Protein AF-A0A2H0LWA9-F1 (afdb_monomer_lite)

pLDDT: mean 91.04, std 7.85, range [57.56, 98.19]

Secondary structure (DSSP, 8-state):
-HHHHHHHTTS--SSHHHHHHTTT---------TT-----SSTHHHHHHHHHHHHHHT-

Sequence (59 aa):
MLKAYKKYAASKVTDDAALIEKLGKKVKLVEGRYENIKITTAEDLLFAGLIAKRLKNAI

Foldseek 3Di:
DVVLCVVDVVPPDDDDQSSCVVVVDDDDDDDDDPLPDDDDDPVVVVVVVVSVVVVVVVD

Radius of gyration: 16.65 Å; chains: 1; bounding box: 30×21×43 Å

Structure (mmCIF, N/CA/C/O backbone):
data_AF-A0A2H0LWA9-F1
#
_entry.id   AF-A0A2H0LWA9-F1
#
loop_
_atom_site.group_PDB
_atom_site.id
_atom_site.type_symbol
_atom_site.label_atom_id
_atom_site.label_alt_id
_atom_site.label_comp_id
_atom_site.label_asym_id
_atom_site.label_entity_id
_atom_site.label_seq_id
_atom_site.pdbx_PDB_ins_code
_atom_site.Cartn_x
_atom_site.Cartn_y
_atom_site.Cartn_z
_atom_site.occupancy
_atom_site.B_iso_or_equiv
_atom_site.auth_seq_id
_atom_site.auth_comp_id
_atom_site.auth_asym_id
_atom_site.auth_atom_id
_atom_site.pdbx_PDB_model_num
ATOM 1 N N . MET A 1 1 ? -15.466 6.757 6.596 1.00 76.25 1 MET A N 1
ATOM 2 C CA . MET A 1 1 ? -14.225 7.533 6.413 1.00 76.25 1 MET A CA 1
ATOM 3 C C . MET A 1 1 ? -13.989 8.580 7.496 1.00 76.25 1 MET A C 1
ATOM 5 O O . MET A 1 1 ? -13.267 8.283 8.432 1.00 76.25 1 MET A O 1
ATOM 9 N N . LEU A 1 2 ? -14.621 9.762 7.444 1.00 83.25 2 LEU A N 1
ATOM 10 C CA . LEU A 1 2 ? -14.227 10.931 8.259 1.00 83.25 2 LEU A CA 1
ATOM 11 C C . LEU A 1 2 ? -14.212 10.696 9.780 1.00 83.25 2 LEU A C 1
ATOM 13 O O . LEU A 1 2 ? -13.298 11.140 10.465 1.00 83.25 2 LEU A O 1
ATOM 17 N N . LYS A 1 3 ? -15.190 9.954 10.317 1.00 84.38 3 LYS A N 1
ATOM 18 C CA . LYS A 1 3 ? -15.223 9.581 11.745 1.00 84.38 3 LYS A CA 1
ATOM 19 C C . LYS A 1 3 ? -14.028 8.704 12.156 1.00 84.38 3 LYS A C 1
ATOM 21 O O . LYS A 1 3 ? -13.572 8.796 13.287 1.00 84.38 3 LYS A O 1
ATOM 26 N N . ALA A 1 4 ? -13.538 7.866 11.242 1.00 83.19 4 ALA A N 1
ATOM 27 C CA . ALA A 1 4 ? -12.442 6.927 11.477 1.00 83.19 4 ALA A CA 1
ATOM 2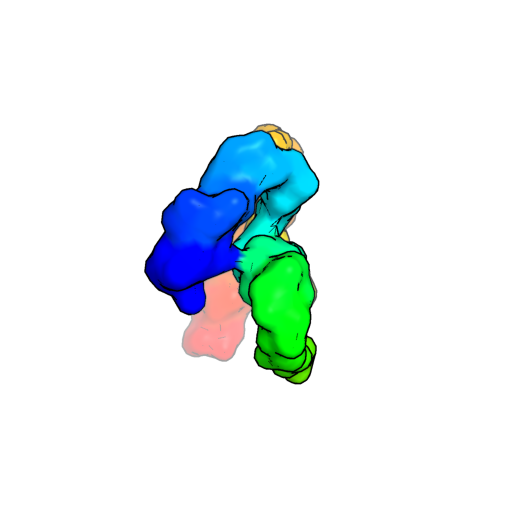8 C C . ALA A 1 4 ? -11.115 7.678 11.544 1.00 83.19 4 ALA A C 1
ATOM 30 O O . ALA A 1 4 ? -10.393 7.567 12.526 1.00 83.19 4 ALA A O 1
ATOM 31 N N . TYR A 1 5 ? -10.891 8.549 10.557 1.00 84.75 5 TYR A N 1
ATOM 32 C CA . TYR A 1 5 ? -9.757 9.465 10.519 1.00 84.75 5 TYR A CA 1
ATOM 33 C C . TYR A 1 5 ? -9.708 10.355 11.761 1.00 84.75 5 TYR A C 1
ATOM 35 O O . TYR A 1 5 ? -8.699 10.386 12.446 1.00 84.75 5 TYR A O 1
ATOM 43 N N . LYS A 1 6 ? -10.815 10.994 12.153 1.00 86.38 6 LYS A N 1
ATOM 44 C CA . LYS A 1 6 ? -10.823 11.842 13.360 1.00 86.38 6 LYS A CA 1
ATOM 45 C C . LYS A 1 6 ? -10.487 11.087 14.653 1.00 86.38 6 LYS A C 1
ATOM 47 O O . LYS A 1 6 ? -9.890 11.673 15.546 1.00 86.38 6 LYS A O 1
ATOM 52 N N . LYS A 1 7 ? -10.877 9.813 14.767 1.00 84.50 7 LYS A N 1
ATOM 53 C CA . LYS A 1 7 ? -10.691 9.016 15.992 1.00 84.50 7 LYS A CA 1
ATOM 54 C C . LYS A 1 7 ? -9.343 8.292 16.050 1.00 84.50 7 LYS A C 1
ATOM 56 O O . LYS A 1 7 ? -8.824 8.065 17.136 1.00 84.50 7 LYS A O 1
ATOM 61 N N . TYR A 1 8 ? -8.793 7.915 14.898 1.00 83.81 8 TYR A N 1
ATOM 62 C CA . TYR A 1 8 ? -7.653 7.003 14.806 1.00 83.81 8 TYR A CA 1
ATOM 63 C C . TYR A 1 8 ? -6.548 7.492 13.849 1.00 83.81 8 TYR A C 1
ATOM 65 O O . TYR A 1 8 ? -5.663 6.705 13.525 1.00 83.81 8 TYR A O 1
ATOM 73 N N . ALA A 1 9 ? -6.544 8.766 13.426 1.00 73.38 9 ALA A N 1
ATOM 74 C CA . ALA A 1 9 ? -5.515 9.330 12.532 1.00 73.38 9 ALA A CA 1
ATOM 75 C C . ALA A 1 9 ? -4.079 9.167 13.052 1.00 73.38 9 ALA A C 1
ATOM 77 O O . ALA A 1 9 ? -3.174 8.945 12.262 1.00 73.38 9 ALA A O 1
ATOM 78 N N . ALA A 1 10 ? -3.867 9.245 14.369 1.00 76.31 10 ALA A N 1
ATOM 79 C CA . ALA A 1 10 ? -2.550 9.043 14.981 1.00 76.31 10 ALA A CA 1
ATOM 80 C C . ALA A 1 10 ? -2.213 7.559 15.228 1.00 76.31 10 ALA A C 1
ATOM 82 O O . ALA A 1 10 ? -1.143 7.235 15.741 1.00 76.31 10 ALA A O 1
ATOM 83 N N . SER A 1 11 ? -3.132 6.641 14.918 1.00 79.19 11 SER A N 1
ATOM 84 C CA . SER A 1 11 ? -2.892 5.215 15.103 1.00 79.19 11 SER A CA 1
ATOM 85 C C . SER A 1 11 ? -2.100 4.657 13.925 1.00 79.19 11 SER A C 1
ATOM 87 O O . SER A 1 11 ? -2.316 5.043 12.780 1.00 79.19 11 SER A O 1
ATOM 89 N N . LYS A 1 12 ? -1.190 3.720 14.203 1.00 83.00 12 LYS A N 1
ATOM 90 C CA . LYS A 1 12 ? -0.386 3.051 13.176 1.00 83.00 12 LYS A CA 1
ATOM 91 C C . LYS A 1 12 ? -1.288 2.109 12.362 1.00 83.00 12 LYS A C 1
ATOM 93 O O . LYS A 1 12 ? -1.481 0.955 12.736 1.00 83.00 12 LYS A O 1
ATOM 98 N N . VAL A 1 13 ? -1.920 2.641 11.320 1.00 87.44 13 VAL A N 1
ATOM 99 C CA . VAL A 1 13 ? -2.697 1.903 10.313 1.00 87.44 13 VAL A CA 1
ATOM 100 C C . VAL A 1 13 ? -2.017 2.055 8.957 1.00 87.44 13 VAL A C 1
ATOM 102 O O . VAL A 1 13 ? -1.413 3.087 8.677 1.00 87.44 13 VAL A O 1
ATOM 105 N N . THR A 1 14 ? -2.074 1.009 8.140 1.00 88.00 14 THR A N 1
ATOM 106 C CA . THR A 1 14 ? -1.374 0.930 6.847 1.00 88.00 14 THR A CA 1
ATOM 107 C C . THR A 1 14 ? -2.236 1.348 5.665 1.00 88.00 14 THR A C 1
ATOM 109 O O . THR A 1 14 ? -1.709 1.724 4.620 1.00 88.00 14 THR A O 1
ATOM 112 N N . ASP A 1 15 ? -3.553 1.269 5.827 1.00 90.69 15 ASP A N 1
ATOM 113 C CA . ASP A 1 15 ? -4.538 1.514 4.788 1.00 90.69 15 ASP A CA 1
ATOM 114 C C . ASP A 1 15 ? -5.885 1.938 5.393 1.00 90.69 15 ASP A C 1
ATOM 116 O O . ASP A 1 15 ? -6.141 1.859 6.600 1.00 90.69 15 ASP A O 1
ATOM 120 N N . ASP A 1 16 ? -6.756 2.399 4.505 1.00 91.06 16 ASP A N 1
ATOM 121 C CA . ASP A 1 16 ? -8.086 2.890 4.823 1.00 91.06 16 ASP A CA 1
ATOM 122 C C . ASP A 1 16 ? -9.052 1.820 5.341 1.00 91.06 16 ASP A C 1
ATOM 124 O O . ASP A 1 16 ? -9.929 2.130 6.155 1.00 91.06 16 ASP A O 1
ATOM 128 N N . ALA A 1 17 ? -8.928 0.574 4.878 1.00 92.94 17 ALA A N 1
ATOM 129 C CA . ALA A 1 17 ? -9.813 -0.501 5.308 1.00 92.94 17 ALA A CA 1
ATOM 130 C C . ALA A 1 17 ? -9.545 -0.831 6.781 1.00 92.94 17 ALA A C 1
ATOM 132 O O . ALA A 1 17 ? -10.486 -0.803 7.578 1.00 92.94 17 ALA A O 1
ATOM 133 N N . ALA A 1 18 ? -8.272 -0.968 7.166 1.00 91.31 18 ALA A N 1
ATOM 134 C CA . ALA A 1 18 ? -7.859 -1.188 8.553 1.00 91.31 18 ALA A CA 1
ATOM 135 C C . ALA A 1 18 ? -8.366 -0.086 9.505 1.00 91.31 18 ALA A C 1
ATOM 137 O O . ALA A 1 18 ? -8.780 -0.342 10.642 1.00 91.31 18 ALA A O 1
ATOM 138 N N . LEU A 1 19 ? -8.389 1.168 9.042 1.00 91.88 19 LEU A N 1
ATOM 139 C CA . LEU A 1 19 ? -8.928 2.295 9.805 1.00 91.88 19 LEU A CA 1
ATOM 140 C C . LEU A 1 19 ? -10.446 2.169 10.048 1.00 91.88 19 LEU A C 1
ATOM 142 O O . LEU A 1 19 ? -10.948 2.526 11.119 1.00 91.88 19 LEU A O 1
ATOM 146 N N . ILE A 1 20 ? -11.189 1.674 9.056 1.00 91.75 20 ILE A N 1
ATOM 147 C CA . ILE A 1 20 ? -12.640 1.459 9.134 1.00 91.75 20 ILE A CA 1
ATOM 148 C C . ILE A 1 20 ? -12.972 0.239 9.998 1.00 91.75 20 ILE A C 1
ATOM 150 O O . ILE A 1 20 ? -13.911 0.305 10.795 1.00 91.75 20 ILE A O 1
ATOM 154 N N . GLU A 1 21 ? -12.175 -0.820 9.914 1.00 92.62 21 GLU A N 1
ATOM 155 C CA . GLU A 1 21 ? -12.299 -2.005 10.767 1.00 92.62 21 GLU A CA 1
ATOM 156 C C . GLU A 1 21 ? -12.120 -1.657 12.249 1.00 92.62 21 GLU A C 1
ATOM 158 O O . GLU A 1 21 ? -12.914 -2.096 13.081 1.00 92.62 21 GLU A O 1
ATOM 163 N N . LYS A 1 22 ? -11.179 -0.763 12.591 1.00 89.62 22 LYS A N 1
ATOM 164 C CA . LYS A 1 22 ? -11.006 -0.261 13.971 1.00 89.62 22 LYS A CA 1
ATOM 165 C C . LYS A 1 22 ? -12.220 0.481 14.534 1.00 89.62 22 LYS A C 1
ATOM 167 O O . LYS A 1 22 ? -12.372 0.566 15.751 1.00 89.62 22 LYS A O 1
ATOM 172 N N . LEU A 1 23 ? -13.104 1.014 13.687 1.00 89.69 23 LEU A N 1
ATOM 173 C CA . LEU A 1 23 ? -14.394 1.561 14.128 1.00 89.69 23 LEU A CA 1
ATOM 174 C C . LEU A 1 23 ? -15.456 0.477 14.398 1.00 89.69 23 LEU A C 1
ATOM 176 O O . LEU A 1 23 ? -16.603 0.829 14.678 1.00 89.69 23 LEU A O 1
ATOM 180 N N . GLY A 1 24 ? -15.119 -0.809 14.268 1.00 91.12 24 GLY A N 1
ATOM 181 C CA . GLY A 1 24 ? -16.063 -1.925 14.359 1.00 91.12 24 GLY A CA 1
ATOM 182 C C . GLY A 1 24 ? -16.960 -2.059 13.127 1.00 91.12 24 GLY A C 1
ATOM 183 O O . GLY A 1 24 ? -18.011 -2.696 13.190 1.00 91.12 24 GLY A O 1
ATOM 184 N N . LYS A 1 25 ? -16.595 -1.426 12.004 1.00 92.94 25 LYS A N 1
ATOM 185 C CA . LYS A 1 25 ? -17.357 -1.516 10.755 1.00 92.94 25 LYS A CA 1
ATOM 186 C C . LYS A 1 25 ? -16.813 -2.636 9.880 1.00 92.94 25 LYS A C 1
ATOM 188 O O . LYS A 1 25 ? -15.609 -2.828 9.789 1.00 92.94 25 LYS A O 1
ATOM 193 N N . LYS A 1 26 ? -17.715 -3.325 9.182 1.00 94.31 26 LYS A N 1
ATOM 194 C CA . LYS A 1 26 ? -17.344 -4.341 8.193 1.00 94.31 26 LYS A CA 1
ATOM 195 C C . LYS A 1 26 ? -16.853 -3.679 6.907 1.00 94.31 26 LYS A C 1
ATOM 197 O O . LYS A 1 26 ? -17.494 -2.751 6.409 1.00 94.31 26 LYS A O 1
ATOM 202 N N . VAL A 1 27 ? -15.762 -4.199 6.362 1.00 95.38 27 VAL A N 1
ATOM 203 C CA . VAL A 1 27 ? -15.283 -3.916 5.005 1.00 95.38 27 VAL A CA 1
ATOM 204 C C . VAL A 1 27 ? -15.595 -5.109 4.100 1.00 95.38 27 VAL A C 1
ATOM 206 O O . VAL A 1 27 ? -15.866 -6.208 4.585 1.00 95.38 27 VAL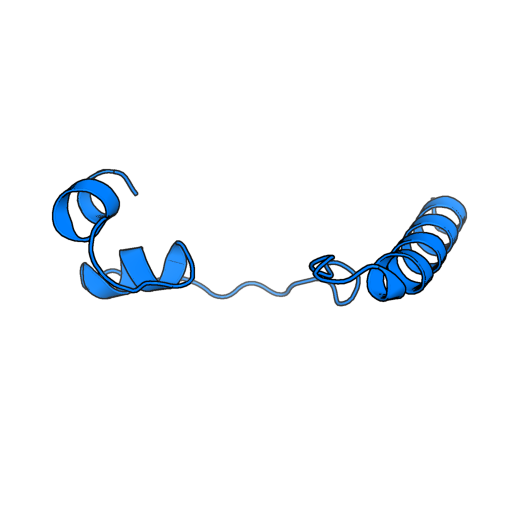 A O 1
ATOM 209 N N . LYS A 1 28 ? -15.631 -4.886 2.785 1.00 96.25 28 LYS A N 1
ATOM 210 C CA . LYS A 1 28 ? -15.845 -5.945 1.792 1.00 96.25 28 LYS A CA 1
ATOM 211 C C . LYS A 1 28 ? -14.587 -6.089 0.948 1.00 96.25 28 LYS A C 1
ATOM 213 O O . LYS A 1 28 ? -14.053 -5.081 0.493 1.00 96.25 28 LYS A O 1
ATOM 218 N N . LEU A 1 29 ? -14.163 -7.327 0.723 1.00 95.94 29 LEU A N 1
ATOM 219 C CA . LEU A 1 29 ? -13.146 -7.646 -0.271 1.00 95.94 29 LEU A CA 1
ATOM 220 C C . LEU A 1 29 ? -13.812 -7.800 -1.638 1.00 95.94 29 LEU A C 1
ATOM 222 O O . LEU A 1 29 ? -14.901 -8.365 -1.746 1.00 95.94 29 LEU A O 1
ATOM 226 N N . VAL A 1 30 ? -13.154 -7.276 -2.663 1.00 96.38 30 VAL A N 1
ATOM 227 C CA . VAL A 1 30 ? -13.547 -7.406 -4.068 1.00 96.38 30 VAL A CA 1
ATOM 228 C C . VAL A 1 30 ? -12.351 -7.922 -4.850 1.00 96.38 30 VAL A C 1
ATOM 230 O O . VAL A 1 30 ? -11.207 -7.659 -4.474 1.00 96.38 30 VAL A O 1
ATOM 233 N N . GLU A 1 31 ? -12.609 -8.676 -5.913 1.00 97.69 31 GLU A N 1
ATOM 234 C CA . GLU A 1 31 ? -11.542 -9.218 -6.746 1.00 97.69 31 GLU A CA 1
ATOM 235 C C . GLU A 1 31 ? -10.777 -8.084 -7.442 1.00 97.69 31 GLU A C 1
ATOM 237 O O . GLU A 1 31 ? -11.363 -7.191 -8.059 1.00 97.69 31 GLU A O 1
ATOM 242 N N . GLY A 1 32 ? -9.455 -8.100 -7.280 1.00 95.25 32 GLY A N 1
ATOM 243 C CA . GLY A 1 32 ? -8.544 -7.136 -7.881 1.00 95.25 32 GLY A CA 1
ATOM 244 C C . GLY A 1 32 ? -7.892 -7.675 -9.150 1.00 95.25 32 GLY A C 1
ATOM 245 O O . GLY A 1 32 ? -8.019 -8.843 -9.499 1.00 95.25 32 GLY A O 1
ATOM 246 N N . ARG A 1 33 ? -7.139 -6.809 -9.828 1.00 95.56 33 ARG A N 1
ATOM 247 C CA . ARG A 1 33 ? -6.277 -7.199 -10.949 1.00 95.56 33 ARG A CA 1
ATOM 248 C C . ARG A 1 33 ? -4.848 -7.397 -10.458 1.00 95.56 33 ARG A C 1
ATOM 250 O O . ARG A 1 33 ? -4.353 -6.557 -9.707 1.00 95.56 33 ARG A O 1
ATOM 257 N N . TYR A 1 34 ? -4.174 -8.447 -10.923 1.00 94.56 34 TYR A N 1
ATOM 258 C CA . TYR A 1 34 ? -2.759 -8.695 -10.607 1.00 94.56 34 TYR A CA 1
ATOM 259 C C . TYR A 1 34 ? -1.844 -7.570 -11.107 1.00 94.56 34 TYR A C 1
ATOM 261 O O . TYR A 1 34 ? -0.800 -7.301 -10.526 1.00 94.56 34 TYR A O 1
ATOM 269 N N . GLU A 1 35 ? -2.259 -6.884 -12.167 1.00 95.38 35 GLU A N 1
ATOM 270 C CA . GLU A 1 35 ? -1.559 -5.755 -12.772 1.00 95.38 35 GLU A CA 1
ATOM 271 C C . GLU A 1 35 ? -1.630 -4.467 -11.942 1.00 95.38 35 GLU A C 1
ATOM 273 O O . GLU A 1 35 ? -0.917 -3.513 -12.249 1.00 95.38 35 GLU A O 1
ATOM 278 N N . ASN A 1 36 ? -2.476 -4.416 -10.905 1.00 95.81 36 ASN A N 1
ATOM 279 C CA . ASN A 1 36 ? -2.612 -3.258 -10.022 1.00 95.81 36 ASN A CA 1
ATOM 280 C C . ASN A 1 36 ? -1.487 -3.220 -8.975 1.00 95.81 36 ASN A C 1
ATOM 282 O O . ASN A 1 36 ? -1.718 -3.325 -7.768 1.00 95.81 36 ASN A O 1
ATOM 286 N N . ILE A 1 37 ? -0.253 -3.126 -9.458 1.00 96.81 37 ILE A N 1
ATOM 287 C CA . ILE A 1 37 ? 0.944 -3.122 -8.624 1.00 96.81 37 ILE A CA 1
ATOM 288 C C . ILE A 1 37 ? 1.157 -1.754 -7.967 1.00 96.81 37 ILE A C 1
ATOM 290 O O . ILE A 1 37 ? 0.848 -0.706 -8.536 1.00 96.81 37 ILE A O 1
ATOM 294 N N . LYS A 1 38 ? 1.739 -1.757 -6.765 1.00 96.50 38 LYS A N 1
ATOM 295 C CA . LYS A 1 38 ? 2.264 -0.546 -6.129 1.00 96.50 38 LYS A CA 1
ATOM 296 C C . LYS A 1 38 ? 3.725 -0.386 -6.544 1.00 96.50 38 LYS A C 1
ATOM 298 O O . LYS A 1 38 ? 4.518 -1.274 -6.269 1.00 96.50 38 LYS A O 1
ATOM 303 N N . ILE A 1 39 ? 4.068 0.740 -7.162 1.00 97.62 39 ILE A N 1
ATOM 304 C CA . ILE A 1 39 ? 5.462 1.096 -7.457 1.00 97.62 39 ILE A CA 1
ATOM 305 C C . ILE A 1 39 ? 6.081 1.616 -6.158 1.00 97.62 39 ILE A C 1
ATOM 307 O O . ILE A 1 39 ? 5.659 2.646 -5.630 1.00 97.62 39 ILE A O 1
ATOM 311 N N . THR A 1 40 ? 7.034 0.869 -5.619 1.00 97.38 40 THR A N 1
ATOM 312 C CA . THR A 1 40 ? 7.708 1.136 -4.342 1.00 97.38 40 THR A CA 1
ATOM 313 C C . THR A 1 40 ? 9.216 1.290 -4.491 1.00 97.38 40 THR A C 1
ATOM 315 O O . THR A 1 40 ? 9.827 1.978 -3.674 1.00 97.38 40 THR A O 1
ATOM 318 N N . THR A 1 41 ? 9.805 0.713 -5.543 1.00 98.19 41 THR A N 1
ATOM 319 C CA . THR A 1 41 ? 11.222 0.865 -5.895 1.00 98.19 41 THR A CA 1
ATOM 320 C C . THR A 1 41 ? 11.400 1.265 -7.362 1.00 98.19 41 THR A C 1
ATOM 322 O O . THR A 1 41 ? 10.439 1.346 -8.130 1.00 98.19 41 THR A O 1
ATOM 325 N N . ALA A 1 42 ? 12.640 1.555 -7.766 1.00 98.12 42 ALA A N 1
ATOM 326 C CA . ALA A 1 42 ? 12.944 1.895 -9.155 1.00 98.12 42 ALA A CA 1
ATOM 327 C C . ALA A 1 42 ? 12.781 0.683 -10.090 1.00 98.12 42 ALA A C 1
ATOM 329 O O . ALA A 1 42 ? 12.344 0.833 -11.230 1.00 98.12 42 ALA A O 1
ATOM 330 N N . GLU A 1 43 ? 13.081 -0.521 -9.604 1.00 97.94 43 GLU A N 1
ATOM 331 C CA . GLU A 1 43 ? 12.952 -1.779 -10.342 1.00 97.94 43 GLU A CA 1
ATOM 332 C C . GLU A 1 43 ? 11.494 -2.072 -10.729 1.00 97.94 43 GLU A C 1
ATOM 334 O O . GLU A 1 43 ? 11.243 -2.603 -11.813 1.00 97.94 43 GLU A O 1
ATOM 339 N N . ASP A 1 44 ? 10.524 -1.644 -9.912 1.00 98.12 44 ASP A N 1
ATOM 340 C CA . ASP A 1 44 ? 9.091 -1.783 -10.203 1.00 98.12 44 ASP A CA 1
ATOM 341 C C . ASP A 1 44 ? 8.681 -1.086 -11.515 1.00 98.12 44 ASP A C 1
ATOM 343 O O . ASP A 1 44 ? 7.721 -1.501 -12.171 1.00 98.12 44 ASP A O 1
ATOM 347 N N . LEU A 1 45 ? 9.425 -0.058 -11.951 1.00 98.19 45 LEU A N 1
ATOM 348 C CA . LEU A 1 45 ? 9.152 0.662 -13.201 1.00 98.19 45 LEU A CA 1
ATOM 349 C C . LEU A 1 45 ? 9.309 -0.228 -14.438 1.00 98.19 45 LEU A C 1
ATOM 351 O O . LEU A 1 45 ? 8.576 -0.049 -15.415 1.00 98.19 45 LEU A O 1
ATOM 355 N N . LEU A 1 46 ? 10.219 -1.207 -14.396 1.00 97.94 46 LEU A N 1
ATOM 356 C CA . LEU A 1 46 ? 10.395 -2.174 -15.481 1.00 97.94 46 LEU A CA 1
ATOM 357 C C . LEU A 1 46 ? 9.114 -2.997 -15.665 1.00 97.94 46 LEU A C 1
ATOM 359 O O . LEU A 1 46 ? 8.586 -3.101 -16.776 1.00 97.94 46 LEU A O 1
ATOM 363 N N . PHE A 1 47 ? 8.567 -3.518 -14.564 1.00 97.06 47 PHE A N 1
ATOM 364 C CA . PHE A 1 47 ? 7.325 -4.291 -14.574 1.00 97.06 47 PHE A CA 1
ATOM 365 C C . PHE A 1 47 ? 6.117 -3.427 -14.947 1.00 97.06 47 PHE A C 1
ATOM 367 O O . PHE A 1 47 ? 5.312 -3.837 -15.787 1.00 97.06 47 PHE A O 1
ATOM 374 N N . ALA A 1 48 ? 6.018 -2.211 -14.400 1.00 97.75 48 ALA A N 1
ATOM 375 C CA . ALA A 1 48 ? 4.951 -1.268 -14.730 1.00 97.75 48 ALA A CA 1
ATOM 376 C C . ALA A 1 48 ? 4.925 -0.936 -16.233 1.00 97.75 48 ALA A C 1
ATOM 378 O O . ALA A 1 48 ? 3.855 -0.915 -16.846 1.00 97.75 48 ALA A O 1
ATOM 379 N N . GLY A 1 49 ? 6.097 -0.749 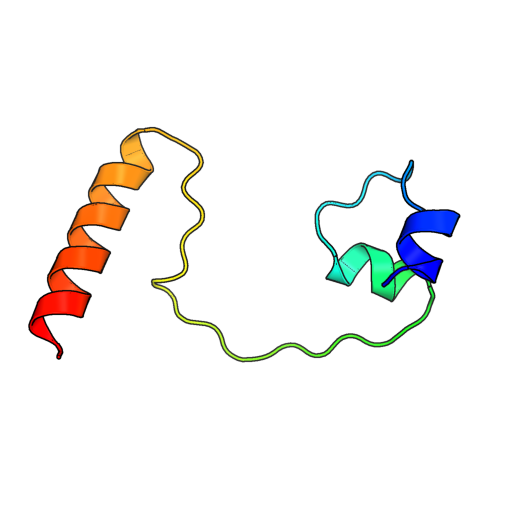-16.852 1.00 97.50 49 GLY A N 1
ATOM 380 C CA . GLY A 1 49 ? 6.223 -0.518 -18.292 1.00 97.50 49 GLY A CA 1
ATOM 381 C C . GLY A 1 49 ? 5.730 -1.697 -19.136 1.00 97.50 49 GLY A C 1
ATOM 382 O O . GLY A 1 49 ? 4.986 -1.501 -20.102 1.00 97.50 49 GLY A O 1
ATOM 383 N N . LEU A 1 50 ? 6.086 -2.929 -18.754 1.00 97.31 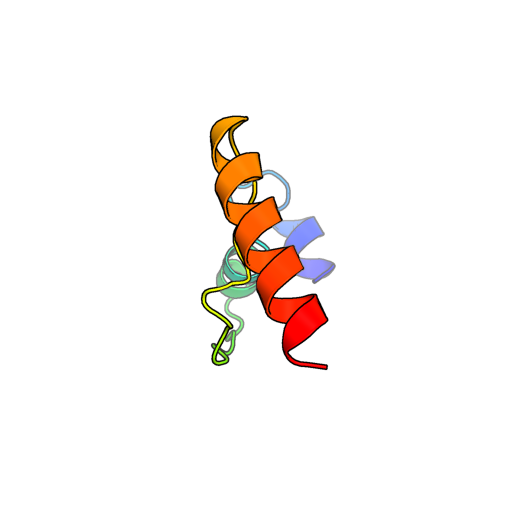50 LEU A N 1
ATOM 384 C CA . LEU A 1 50 ? 5.614 -4.144 -19.430 1.00 97.31 50 LEU A CA 1
ATOM 385 C C . LEU A 1 50 ? 4.095 -4.317 -19.305 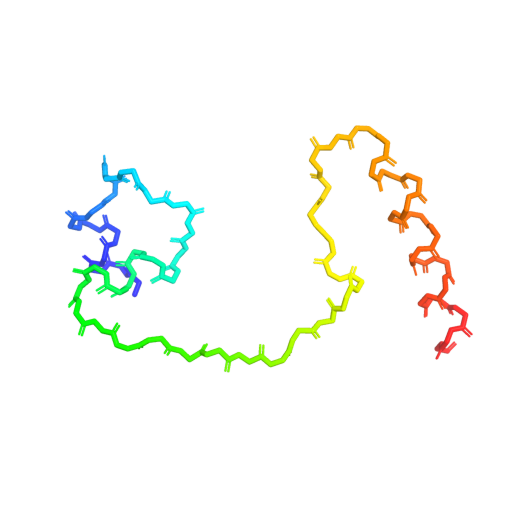1.00 97.31 50 LEU A C 1
ATOM 387 O O . LEU A 1 50 ? 3.424 -4.587 -20.306 1.00 97.31 50 LEU A O 1
ATOM 391 N N . ILE A 1 51 ? 3.550 -4.105 -18.103 1.00 97.25 51 ILE A N 1
ATOM 392 C CA . ILE A 1 51 ? 2.106 -4.134 -17.839 1.00 97.25 51 ILE A CA 1
ATOM 393 C C . ILE A 1 51 ? 1.392 -3.099 -18.716 1.00 97.25 51 ILE A C 1
ATOM 395 O O . ILE A 1 51 ? 0.456 -3.449 -19.434 1.00 97.25 51 ILE A O 1
ATOM 399 N N . ALA A 1 52 ? 1.862 -1.848 -18.729 1.00 96.19 52 ALA A N 1
ATOM 400 C CA . ALA A 1 52 ? 1.256 -0.774 -19.513 1.00 96.19 52 ALA A CA 1
ATOM 401 C C . ALA A 1 52 ? 1.277 -1.065 -21.022 1.00 96.19 52 ALA A C 1
ATOM 403 O O . ALA A 1 52 ? 0.279 -0.836 -21.709 1.00 96.19 52 ALA A O 1
ATOM 404 N N . LYS A 1 53 ? 2.384 -1.611 -21.546 1.00 97.00 53 LYS A N 1
ATOM 405 C CA . LYS A 1 53 ? 2.486 -2.017 -22.956 1.00 97.00 53 LYS A CA 1
ATOM 406 C C . LYS A 1 53 ? 1.497 -3.134 -23.293 1.00 97.00 53 LYS A C 1
ATOM 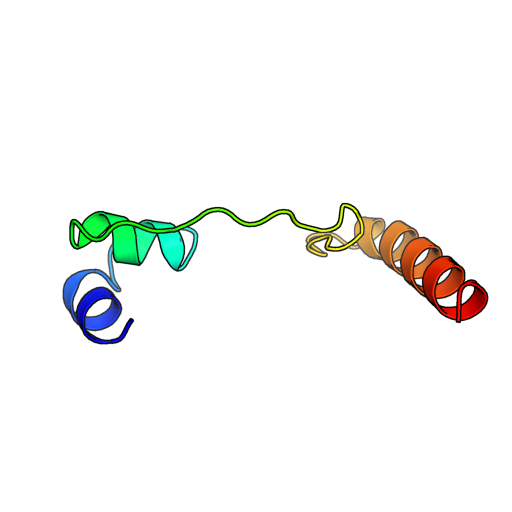408 O O . LYS A 1 53 ? 0.812 -3.045 -24.308 1.00 97.00 53 LYS A O 1
ATOM 413 N N . ARG A 1 54 ? 1.390 -4.158 -22.437 1.00 94.94 54 ARG A N 1
ATOM 414 C CA . ARG A 1 54 ? 0.422 -5.251 -22.620 1.00 94.94 54 ARG A CA 1
ATOM 415 C C . ARG A 1 54 ? -1.014 -4.731 -22.631 1.00 94.94 54 ARG A C 1
ATOM 417 O O . ARG A 1 54 ? -1.778 -5.121 -23.504 1.00 94.94 54 ARG A O 1
ATOM 424 N N . LEU A 1 55 ? -1.359 -3.842 -21.697 1.00 92.88 55 LEU A N 1
ATOM 425 C CA . LEU A 1 55 ? -2.699 -3.259 -21.602 1.00 92.88 55 LEU A CA 1
ATOM 426 C C . LEU A 1 55 ? -3.048 -2.403 -22.826 1.00 92.88 55 LEU A C 1
ATOM 428 O O . LEU A 1 55 ? -4.175 -2.483 -23.295 1.00 92.88 55 LEU A O 1
ATOM 432 N N . LYS A 1 56 ? -2.094 -1.641 -23.381 1.00 92.56 56 LYS A N 1
ATOM 433 C CA . LYS A 1 56 ? -2.305 -0.883 -24.629 1.00 92.56 56 LYS A CA 1
ATOM 434 C C . LYS A 1 56 ? -2.576 -1.772 -25.843 1.00 92.56 56 LYS A C 1
ATOM 436 O O . LYS A 1 56 ? -3.329 -1.364 -26.709 1.00 92.56 56 LYS A O 1
ATOM 441 N N . ASN A 1 57 ? -1.959 -2.950 -25.911 1.00 88.94 57 ASN A N 1
ATOM 442 C CA . ASN A 1 57 ? -2.125 -3.878 -27.035 1.00 88.94 57 ASN A CA 1
ATOM 443 C C . ASN A 1 57 ? -3.391 -4.745 -26.929 1.00 88.94 57 ASN A C 1
ATOM 445 O O . ASN A 1 57 ? -3.719 -5.455 -27.873 1.00 88.94 57 ASN A O 1
ATOM 449 N N . ALA A 1 58 ? -4.044 -4.756 -25.765 1.00 75.94 58 ALA A N 1
ATOM 450 C CA . ALA A 1 58 ? -5.255 -5.530 -25.505 1.00 75.94 58 ALA A CA 1
ATOM 451 C C . ALA A 1 58 ? -6.549 -4.723 -25.738 1.00 75.94 58 ALA A C 1
ATOM 453 O O . ALA A 1 58 ? -7.632 -5.245 -25.474 1.00 75.94 58 ALA A O 1
ATOM 454 N N . ILE A 1 59 ? -6.427 -3.463 -26.178 1.00 57.56 59 ILE A N 1
ATOM 455 C CA . ILE A 1 59 ? -7.518 -2.515 -26.452 1.00 57.56 59 ILE A CA 1
ATOM 456 C C . ILE A 1 59 ? -7.527 -2.195 -27.944 1.00 57.56 59 ILE A C 1
ATOM 458 O O . ILE A 1 59 ? -6.422 -1.996 -28.498 1.00 57.56 59 ILE A O 1
#